Protein AF-A0A7S8EBT9-F1 (afdb_monomer_lite)

Organism: NCBI:txid2710758

Structure (mmCIF, N/CA/C/O backbone):
data_AF-A0A7S8EBT9-F1
#
_entry.id   AF-A0A7S8EBT9-F1
#
loop_
_atom_site.group_PDB
_atom_site.id
_atom_site.type_symbol
_atom_site.label_atom_id
_atom_site.label_alt_id
_atom_site.label_comp_id
_atom_site.label_asym_id
_atom_site.label_entity_id
_atom_site.label_seq_id
_atom_site.pdbx_PDB_ins_code
_atom_site.Cartn_x
_atom_site.Cartn_y
_atom_site.Cartn_z
_atom_site.occupancy
_atom_site.B_iso_or_equiv
_atom_site.auth_seq_id
_atom_site.auth_comp_id
_atom_site.auth_asym_id
_atom_site.auth_atom_id
_atom_site.pdbx_PDB_model_num
ATOM 1 N N . MET A 1 1 ? -44.051 10.724 46.333 1.00 58.03 1 MET A N 1
ATOM 2 C CA . MET A 1 1 ? -43.538 11.338 45.088 1.00 58.03 1 MET A CA 1
ATOM 3 C C . MET A 1 1 ? -42.012 11.442 45.058 1.00 58.03 1 MET A C 1
ATOM 5 O O . MET A 1 1 ? -41.448 11.020 44.064 1.00 58.03 1 MET A O 1
ATOM 9 N N . LEU A 1 2 ? -41.324 11.868 46.130 1.00 55.84 2 LEU A N 1
ATOM 10 C CA . LEU A 1 2 ? -39.845 11.958 46.158 1.00 55.84 2 LEU A CA 1
ATOM 11 C C . LEU A 1 2 ? -39.092 10.638 45.861 1.00 55.84 2 LEU A C 1
ATOM 13 O O . LEU A 1 2 ? -38.163 10.638 45.065 1.00 55.84 2 LEU A O 1
ATOM 17 N N . LYS A 1 3 ? -39.553 9.491 46.385 1.00 56.03 3 LYS A N 1
ATOM 18 C CA . LYS A 1 3 ? -38.926 8.170 46.128 1.00 56.03 3 LYS A CA 1
ATOM 19 C C . LYS A 1 3 ? -39.005 7.679 44.673 1.00 56.03 3 LYS A C 1
ATOM 21 O O . LYS A 1 3 ? -38.308 6.731 44.321 1.00 56.03 3 LYS A O 1
ATOM 26 N N . SER A 1 4 ? -39.877 8.262 43.849 1.00 56.38 4 SER A N 1
ATOM 27 C CA . SER A 1 4 ? -40.031 7.865 42.443 1.00 56.38 4 SER A CA 1
ATOM 28 C C . SER A 1 4 ? -39.042 8.601 41.536 1.00 56.38 4 SER A C 1
ATOM 30 O O . SER A 1 4 ? -38.537 7.998 40.598 1.00 56.38 4 SER A O 1
ATOM 32 N N . MET A 1 5 ? -38.690 9.849 41.870 1.00 56.19 5 MET A N 1
ATOM 33 C CA . MET A 1 5 ? -37.746 10.661 41.089 1.00 56.19 5 MET A CA 1
ATOM 34 C C . MET A 1 5 ? -36.282 10.228 41.297 1.00 56.19 5 MET A C 1
ATOM 36 O O . MET A 1 5 ? -35.514 10.189 40.339 1.00 56.19 5 MET A O 1
ATOM 40 N N . GLU A 1 6 ? -35.900 9.796 42.507 1.00 52.59 6 GLU A N 1
ATOM 41 C CA . GLU A 1 6 ? -34.552 9.250 42.776 1.00 52.59 6 GLU A CA 1
ATOM 42 C C . GLU A 1 6 ? -34.285 7.923 42.040 1.00 52.59 6 GLU A C 1
ATOM 44 O O . GLU A 1 6 ? -33.156 7.640 41.633 1.00 52.59 6 GLU A O 1
ATOM 49 N N . LYS A 1 7 ? -35.324 7.101 41.829 1.00 54.84 7 LYS A N 1
ATOM 50 C CA . LYS A 1 7 ? -35.212 5.815 41.115 1.00 54.84 7 LYS A CA 1
ATOM 51 C C . LYS A 1 7 ? -35.063 5.972 39.599 1.00 54.84 7 LYS A C 1
ATOM 53 O O . LYS A 1 7 ? -34.449 5.115 38.966 1.00 54.84 7 LYS A O 1
ATOM 58 N N . GLU A 1 8 ? -35.610 7.035 39.015 1.00 55.03 8 GLU A N 1
ATOM 59 C CA . GLU A 1 8 ? -35.436 7.340 37.588 1.00 55.03 8 GLU A CA 1
ATOM 60 C C . GLU A 1 8 ? -34.058 7.943 37.300 1.00 55.03 8 GLU A C 1
ATOM 62 O O . GLU A 1 8 ? -33.404 7.529 36.344 1.00 55.03 8 GLU A O 1
ATOM 67 N N . GLN A 1 9 ? -33.556 8.831 38.165 1.00 54.16 9 GLN A N 1
ATOM 68 C CA . GLN A 1 9 ? -32.217 9.416 38.011 1.00 54.16 9 GLN A CA 1
ATOM 69 C C . GLN A 1 9 ? -31.093 8.378 38.167 1.00 54.16 9 GLN A C 1
ATOM 71 O O . GLN A 1 9 ? -30.135 8.382 37.398 1.00 54.16 9 GLN A O 1
ATOM 76 N N . THR A 1 10 ? -31.226 7.435 39.103 1.00 55.78 10 THR A N 1
ATOM 77 C CA . THR A 1 10 ? -30.242 6.350 39.290 1.00 55.78 10 THR A CA 1
ATOM 78 C C . THR A 1 10 ? -30.238 5.336 38.143 1.00 55.78 10 THR A C 1
ATOM 80 O O . THR A 1 10 ? -29.177 4.837 37.772 1.00 55.78 10 THR A O 1
ATOM 83 N N . LYS A 1 11 ? -31.393 5.063 37.520 1.00 57.84 11 LYS A N 1
ATOM 84 C CA . LYS A 1 11 ? -31.471 4.222 36.313 1.00 57.84 11 LYS A CA 1
ATOM 85 C C . LYS A 1 11 ? -30.840 4.882 35.086 1.00 57.84 11 LYS A C 1
ATOM 87 O O . LYS A 1 11 ? -30.150 4.191 34.342 1.00 57.84 11 LYS A O 1
ATOM 92 N N . ASN A 1 12 ? -31.047 6.186 34.891 1.00 60.66 12 ASN A N 1
ATOM 93 C CA . ASN A 1 12 ? -30.449 6.919 33.771 1.00 60.66 12 ASN A CA 1
ATOM 94 C C . ASN A 1 12 ? -28.921 7.008 33.895 1.00 60.66 12 ASN A C 1
ATOM 96 O O . ASN A 1 12 ? -28.220 6.732 32.926 1.00 60.66 12 ASN A O 1
ATOM 100 N N . ASN A 1 13 ? -28.407 7.281 35.100 1.00 62.03 13 ASN A N 1
ATOM 101 C CA . ASN A 1 13 ? -26.964 7.315 35.349 1.00 62.03 13 ASN A CA 1
ATOM 102 C C . ASN A 1 13 ? -26.302 5.941 35.160 1.00 62.03 13 ASN A C 1
ATOM 104 O O . ASN A 1 13 ? -25.213 5.864 34.603 1.00 62.03 13 ASN A O 1
ATOM 108 N N . ASN A 1 14 ? -26.963 4.846 35.557 1.00 65.56 14 ASN A N 1
ATOM 109 C CA . ASN A 1 14 ? -26.443 3.495 35.313 1.00 65.56 14 ASN A CA 1
ATOM 110 C C . ASN A 1 14 ? -26.473 3.105 33.827 1.00 65.56 14 ASN A C 1
ATOM 112 O O . ASN A 1 14 ? -25.5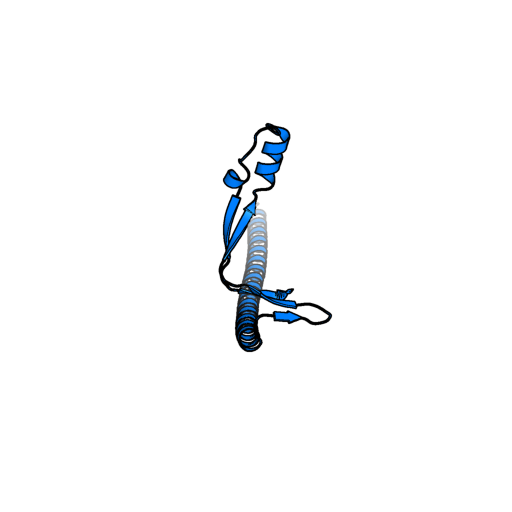75 2.408 33.365 1.00 65.56 14 ASN A O 1
ATOM 116 N N . GLY A 1 15 ? -27.490 3.545 33.078 1.00 65.31 15 GLY A N 1
ATOM 117 C CA . GLY A 1 15 ? -27.570 3.324 31.632 1.00 65.31 15 GLY A CA 1
ATOM 118 C C . GLY A 1 15 ? -26.489 4.083 30.861 1.00 65.31 15 GLY A C 1
ATOM 119 O O . GLY A 1 15 ? -25.855 3.503 29.985 1.00 65.31 15 GLY A O 1
ATOM 120 N N . GLN A 1 16 ? -26.231 5.341 31.232 1.00 69.12 16 GLN A N 1
ATOM 121 C CA . GLN A 1 16 ? -25.143 6.144 30.660 1.00 69.12 16 GLN A CA 1
ATOM 122 C C . GLN A 1 16 ? -23.769 5.573 31.013 1.00 69.12 16 GLN A C 1
ATOM 124 O O . GLN A 1 16 ? -22.941 5.402 30.131 1.00 69.12 16 GLN A O 1
ATOM 129 N N . HIS A 1 17 ? -23.554 5.166 32.265 1.00 75.94 17 HIS A N 1
ATOM 130 C CA . HIS A 1 17 ? -22.291 4.555 32.680 1.00 75.94 17 HIS A CA 1
ATOM 131 C C . HIS A 1 17 ? -21.996 3.236 31.945 1.00 75.94 17 HIS A C 1
ATOM 133 O O . HIS A 1 17 ? -20.844 2.944 31.636 1.00 75.94 17 HIS A O 1
ATOM 139 N N . LEU A 1 18 ? -23.026 2.437 31.640 1.00 79.00 18 LEU A N 1
ATOM 140 C CA . LEU A 1 18 ? -22.868 1.209 30.856 1.00 79.00 18 LEU A CA 1
ATOM 141 C C . LEU A 1 18 ? -22.511 1.513 29.392 1.00 79.00 18 LEU A C 1
ATOM 143 O O . LEU A 1 18 ? -21.661 0.839 28.818 1.00 79.00 18 LEU A O 1
ATOM 147 N N . GLN A 1 19 ? -23.133 2.538 28.803 1.00 83.62 19 GLN A N 1
ATOM 148 C CA . GLN A 1 19 ? -22.815 2.991 27.446 1.00 83.62 19 GLN A CA 1
ATOM 149 C C . GLN A 1 19 ? -21.398 3.561 27.359 1.00 83.62 19 GLN A C 1
ATOM 151 O O . GLN A 1 19 ? -20.676 3.244 26.419 1.00 83.62 19 GLN A O 1
ATOM 156 N N . ASP A 1 20 ? -20.979 4.338 28.355 1.00 89.50 20 ASP A N 1
ATOM 157 C CA . ASP A 1 20 ? -19.628 4.891 28.427 1.00 89.50 20 ASP A CA 1
ATOM 158 C C . ASP A 1 20 ? -18.580 3.779 28.571 1.00 89.50 20 ASP A C 1
ATOM 160 O O . ASP A 1 20 ? -17.549 3.822 27.905 1.00 89.50 20 ASP A O 1
ATOM 164 N N . GLN A 1 21 ? -18.853 2.740 29.370 1.00 89.06 21 GLN A N 1
ATOM 165 C CA . GLN A 1 21 ? -17.975 1.568 29.475 1.00 89.06 21 GLN A CA 1
ATOM 166 C C . GLN A 1 21 ? -17.851 0.816 28.147 1.00 89.06 21 GLN A C 1
ATOM 168 O O . GLN A 1 21 ? -16.737 0.545 27.705 1.00 89.06 21 GLN A O 1
ATOM 173 N N . GLN A 1 22 ? -18.972 0.545 27.475 1.00 91.06 22 GLN A N 1
ATOM 174 C CA . GLN A 1 22 ? -18.962 -0.092 26.154 1.00 91.06 22 GLN A CA 1
ATOM 175 C C . GLN A 1 22 ? -18.215 0.755 25.118 1.00 91.06 22 GLN A C 1
ATOM 177 O O . GLN A 1 22 ? -17.498 0.226 24.271 1.00 91.06 22 GLN A O 1
ATOM 182 N N . LEU A 1 23 ? -18.358 2.080 25.182 1.00 91.06 23 LEU A N 1
ATOM 183 C CA . LEU A 1 23 ? -17.663 2.994 24.286 1.00 91.06 23 LEU A CA 1
ATOM 184 C C . LEU A 1 23 ? -16.153 2.983 24.537 1.00 91.06 23 LEU A C 1
ATOM 186 O O . LEU A 1 23 ? -15.390 2.973 23.574 1.00 91.06 23 LEU A O 1
ATOM 190 N N . VAL A 1 24 ? -15.716 2.943 25.798 1.00 96.00 24 VAL A N 1
ATOM 191 C CA . VAL A 1 24 ? -14.293 2.814 26.151 1.00 96.00 24 VAL A CA 1
ATOM 192 C C . VAL A 1 24 ? -13.715 1.506 25.614 1.00 96.00 24 VAL A C 1
ATOM 194 O O . VAL A 1 24 ? -12.682 1.543 24.949 1.00 96.00 24 VAL A O 1
ATOM 197 N N . GLU A 1 25 ? -14.404 0.381 25.818 1.00 94.25 25 GLU A N 1
ATOM 198 C CA . GLU A 1 25 ? -13.968 -0.931 25.320 1.00 94.25 25 GLU A CA 1
ATOM 199 C C . GLU A 1 25 ? -13.804 -0.932 23.793 1.00 94.25 25 GLU A C 1
ATOM 201 O O . GLU A 1 25 ? -12.743 -1.288 23.282 1.00 94.25 25 GLU A O 1
ATOM 206 N N . LEU A 1 26 ? -14.808 -0.444 23.056 1.00 92.69 26 LEU A N 1
ATOM 207 C CA . LEU A 1 26 ? -14.749 -0.380 21.592 1.00 92.69 26 LEU A CA 1
ATOM 208 C C . LEU A 1 26 ? -13.668 0.586 21.088 1.00 92.69 26 LEU A C 1
ATOM 210 O O . LEU A 1 26 ? -13.013 0.317 20.081 1.00 92.69 26 LEU A O 1
ATOM 214 N N . VAL A 1 27 ? -13.463 1.721 21.762 1.00 95.38 27 VAL A N 1
ATOM 215 C CA . VAL A 1 27 ? -12.397 2.669 21.401 1.00 95.38 27 VAL A CA 1
ATOM 216 C C . VAL A 1 27 ? -11.019 2.044 21.612 1.00 95.38 27 VAL A C 1
ATOM 218 O O . VAL A 1 27 ? -10.137 2.230 20.769 1.00 95.38 27 VAL A O 1
ATOM 221 N N . ASP A 1 28 ? -10.828 1.289 22.691 1.00 96.00 28 ASP A N 1
ATOM 222 C CA . ASP A 1 28 ? -9.569 0.598 22.958 1.00 96.00 28 ASP A CA 1
ATOM 223 C C . ASP A 1 28 ? -9.326 -0.555 21.970 1.00 96.00 28 ASP A C 1
ATOM 225 O O . ASP A 1 28 ? -8.203 -0.711 21.483 1.00 96.00 28 ASP A O 1
ATOM 229 N N . GLU A 1 29 ? -10.369 -1.280 21.555 1.00 93.94 29 GLU A N 1
ATOM 230 C CA . GLU A 1 29 ? -10.274 -2.252 20.457 1.00 93.94 29 GLU A CA 1
ATOM 231 C C . GLU A 1 29 ? -9.852 -1.591 19.137 1.00 93.94 29 GLU A C 1
ATOM 233 O O . GLU A 1 29 ? -8.928 -2.063 18.469 1.00 93.94 29 GLU A O 1
ATOM 238 N N . ILE A 1 30 ? -10.472 -0.463 18.771 1.00 93.25 30 ILE A N 1
ATOM 239 C CA . ILE A 1 30 ? -10.132 0.290 17.554 1.00 93.25 30 ILE A CA 1
ATOM 240 C C . ILE A 1 30 ? -8.671 0.750 17.582 1.00 93.25 30 ILE A C 1
AT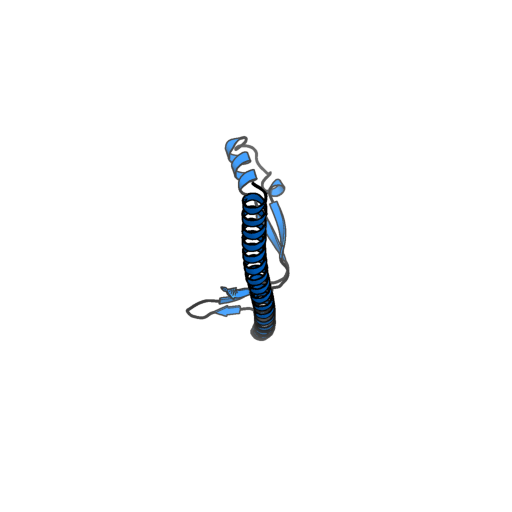OM 242 O O . ILE A 1 30 ? -7.980 0.665 16.562 1.00 93.25 30 ILE A O 1
ATOM 246 N N . ARG A 1 31 ? -8.182 1.223 18.734 1.00 93.62 31 ARG A N 1
ATOM 247 C CA . ARG A 1 31 ? -6.770 1.593 18.914 1.00 93.62 31 ARG A CA 1
ATOM 248 C C . ARG A 1 31 ? -5.858 0.388 18.703 1.00 93.62 31 ARG A C 1
ATOM 250 O O . ARG A 1 31 ? -4.942 0.471 17.891 1.00 93.62 31 ARG A O 1
ATOM 257 N N . GLY A 1 32 ? -6.173 -0.749 19.323 1.00 94.75 32 GLY A N 1
ATOM 258 C CA . GLY A 1 32 ? -5.408 -1.984 19.144 1.00 94.75 32 GLY A CA 1
ATOM 259 C C . GLY A 1 32 ? -5.378 -2.473 17.691 1.00 94.75 32 GLY A C 1
ATOM 260 O O . GLY A 1 32 ? -4.333 -2.899 17.193 1.00 94.75 32 GLY A O 1
ATOM 261 N N . TYR A 1 33 ? -6.496 -2.376 16.966 1.00 93.31 33 TYR A N 1
ATOM 262 C CA . TYR A 1 33 ? -6.531 -2.702 15.539 1.00 93.31 33 TYR A CA 1
ATOM 263 C C . TYR A 1 33 ? -5.698 -1.744 14.698 1.00 93.31 33 TYR A C 1
ATOM 265 O O . TYR A 1 33 ? -5.014 -2.191 13.777 1.00 93.31 33 TYR A O 1
ATOM 273 N N . ARG A 1 34 ? -5.721 -0.448 15.014 1.00 90.44 34 ARG A N 1
ATOM 274 C CA . ARG A 1 34 ? -4.908 0.550 14.319 1.00 90.44 34 ARG A CA 1
ATOM 275 C C . ARG A 1 34 ? -3.419 0.271 14.489 1.00 90.44 34 ARG A C 1
ATOM 277 O O . ARG A 1 34 ? -2.721 0.186 13.483 1.00 90.44 34 ARG A O 1
ATOM 284 N N . ASP A 1 35 ? -2.971 0.023 15.715 1.00 92.81 35 ASP A N 1
ATOM 285 C CA . ASP A 1 35 ? -1.570 -0.299 15.999 1.00 92.81 35 ASP A CA 1
ATOM 286 C C . ASP A 1 35 ? -1.134 -1.566 15.252 1.00 92.81 35 ASP A C 1
ATOM 288 O O . ASP A 1 35 ? -0.051 -1.633 14.670 1.00 92.81 35 ASP A O 1
ATOM 292 N N . ARG A 1 36 ? -2.016 -2.571 15.184 1.00 93.50 36 ARG A N 1
ATOM 293 C CA . ARG A 1 36 ? -1.751 -3.798 14.426 1.00 93.50 36 ARG A CA 1
ATOM 294 C C . ARG A 1 36 ? -1.676 -3.557 12.919 1.00 93.50 36 ARG A C 1
ATOM 296 O O . ARG A 1 36 ? -0.839 -4.170 12.259 1.00 93.50 36 ARG A O 1
ATOM 303 N N . ILE A 1 37 ? -2.540 -2.706 12.370 1.00 90.00 37 ILE A N 1
ATOM 304 C CA . ILE A 1 37 ? -2.498 -2.319 10.955 1.00 90.00 37 ILE A CA 1
ATOM 305 C C . ILE A 1 37 ? -1.192 -1.588 10.653 1.00 90.00 37 ILE A C 1
ATOM 307 O O . ILE A 1 37 ? -0.553 -1.897 9.649 1.00 90.00 37 ILE A O 1
ATOM 311 N N . ASP A 1 38 ? -0.784 -0.657 11.511 1.00 89.44 38 ASP A N 1
ATOM 312 C CA . ASP A 1 38 ? 0.431 0.126 11.307 1.00 89.44 38 ASP A CA 1
ATOM 313 C C . ASP A 1 38 ? 1.685 -0.764 11.392 1.00 89.44 38 ASP A C 1
ATOM 315 O O . ASP A 1 38 ? 2.525 -0.712 10.494 1.00 89.44 38 ASP A O 1
ATOM 319 N N . HIS A 1 39 ? 1.737 -1.709 12.338 1.00 90.81 39 HIS A N 1
ATOM 320 C CA . HIS A 1 39 ? 2.797 -2.727 12.400 1.00 90.81 39 HIS A CA 1
ATOM 321 C C . HIS A 1 39 ? 2.853 -3.627 11.156 1.00 90.81 39 HIS A C 1
ATOM 323 O O . HIS A 1 39 ? 3.921 -3.957 10.641 1.00 90.81 39 HIS A O 1
ATOM 329 N N . LEU A 1 40 ? 1.695 -4.055 10.641 1.00 92.00 40 LEU A N 1
ATOM 330 C CA . LEU A 1 40 ? 1.640 -4.867 9.420 1.00 92.00 40 LEU A CA 1
ATOM 331 C C . LEU A 1 40 ? 2.057 -4.071 8.179 1.00 92.00 40 LEU A C 1
ATOM 333 O O . LEU A 1 40 ? 2.678 -4.634 7.278 1.00 92.00 40 LEU A O 1
ATOM 337 N N . ARG A 1 41 ? 1.739 -2.774 8.130 1.00 84.12 41 ARG A N 1
ATOM 338 C CA . ARG A 1 41 ? 2.187 -1.874 7.060 1.00 84.12 41 ARG A CA 1
ATOM 339 C C . ARG A 1 41 ? 3.697 -1.699 7.073 1.00 84.12 41 ARG A C 1
ATOM 341 O O . ARG A 1 41 ? 4.295 -1.746 6.004 1.00 84.12 41 ARG A O 1
ATOM 348 N N . GLU A 1 42 ? 4.301 -1.545 8.247 1.00 89.81 42 GLU A N 1
ATOM 349 C CA . GLU A 1 42 ? 5.755 -1.448 8.392 1.00 89.81 42 GLU A CA 1
ATOM 350 C C . GLU A 1 42 ? 6.443 -2.706 7.853 1.00 89.81 42 GLU A C 1
ATOM 352 O O . GLU A 1 42 ? 7.250 -2.617 6.932 1.00 89.81 42 GLU A O 1
ATOM 357 N N . LYS A 1 43 ? 6.000 -3.891 8.285 1.00 91.88 43 LYS A N 1
ATOM 358 C CA . LYS A 1 43 ? 6.508 -5.169 7.759 1.00 91.88 43 LYS A CA 1
ATOM 359 C C . LYS A 1 43 ? 6.327 -5.331 6.251 1.00 91.88 43 LYS A C 1
ATOM 361 O O . LYS A 1 43 ? 7.183 -5.897 5.575 1.00 91.88 43 LYS A O 1
ATOM 366 N N . MET A 1 44 ? 5.196 -4.876 5.712 1.00 84.81 44 MET A N 1
ATOM 367 C CA . MET A 1 44 ? 4.950 -4.913 4.270 1.00 84.81 44 MET A CA 1
ATOM 368 C C . MET A 1 44 ? 5.923 -3.997 3.517 1.00 84.81 44 MET A C 1
ATOM 370 O O . MET A 1 44 ? 6.378 -4.365 2.436 1.00 84.81 44 MET A O 1
ATOM 374 N N . ASN A 1 45 ? 6.239 -2.824 4.068 1.00 81.75 45 ASN A N 1
ATOM 375 C CA . ASN A 1 45 ? 7.213 -1.910 3.479 1.00 81.75 45 ASN A CA 1
ATOM 376 C C . ASN A 1 45 ? 8.623 -2.506 3.526 1.00 81.75 45 ASN A C 1
ATOM 378 O O . ASN A 1 45 ? 9.266 -2.571 2.487 1.00 81.75 45 ASN A O 1
ATOM 382 N N . GLU A 1 46 ? 9.048 -3.067 4.660 1.00 88.69 46 GLU A N 1
ATOM 383 C CA . GLU A 1 46 ? 10.337 -3.769 4.764 1.00 88.69 46 GLU A CA 1
ATOM 384 C C . GLU A 1 46 ? 10.467 -4.890 3.720 1.00 88.69 46 GLU A C 1
ATOM 386 O O . GLU A 1 46 ? 11.497 -5.033 3.062 1.00 88.69 46 GLU A O 1
ATOM 391 N N . ALA A 1 47 ? 9.405 -5.680 3.527 1.00 86.75 47 ALA A N 1
ATOM 392 C CA . ALA A 1 47 ? 9.383 -6.727 2.511 1.00 86.75 47 ALA A CA 1
ATOM 393 C C . ALA A 1 47 ? 9.461 -6.154 1.086 1.00 86.75 47 ALA A C 1
ATOM 395 O O . ALA A 1 47 ? 10.116 -6.739 0.224 1.00 86.75 47 ALA A O 1
ATOM 396 N N . ARG A 1 48 ? 8.819 -5.010 0.821 1.00 85.25 48 ARG A N 1
ATOM 397 C CA . ARG A 1 48 ? 8.917 -4.325 -0.476 1.00 85.25 48 ARG A CA 1
ATOM 398 C C . ARG A 1 48 ? 10.326 -3.824 -0.747 1.00 85.25 48 ARG A C 1
ATOM 400 O O . ARG A 1 48 ? 10.807 -4.063 -1.848 1.00 85.25 48 ARG A O 1
ATOM 407 N N . ASP A 1 49 ? 10.985 -3.224 0.236 1.00 85.12 49 ASP A N 1
ATOM 408 C CA . ASP A 1 49 ? 12.357 -2.723 0.102 1.00 85.12 49 ASP A CA 1
ATOM 409 C C . ASP A 1 49 ? 13.339 -3.874 -0.182 1.00 85.12 49 ASP A C 1
ATOM 411 O O . ASP A 1 49 ? 14.241 -3.773 -1.021 1.00 85.12 49 ASP A O 1
ATOM 415 N N . GLN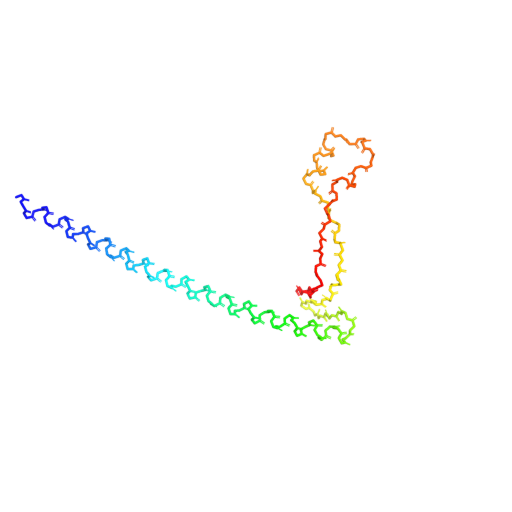 A 1 50 ? 13.128 -5.027 0.461 1.00 87.94 50 GLN A N 1
ATOM 416 C CA . GLN A 1 50 ? 13.888 -6.245 0.170 1.00 87.94 50 GLN A CA 1
ATOM 417 C C . GLN A 1 50 ? 13.641 -6.749 -1.256 1.00 87.94 50 GLN A C 1
ATOM 419 O O . GLN A 1 50 ? 14.594 -7.061 -1.971 1.00 87.94 50 GLN A O 1
ATOM 424 N N . VAL A 1 51 ? 12.380 -6.809 -1.699 1.00 86.56 51 VAL A N 1
ATOM 425 C CA . VAL A 1 51 ? 12.050 -7.201 -3.079 1.00 86.56 51 VAL A CA 1
ATOM 426 C C . VAL A 1 51 ? 12.647 -6.214 -4.080 1.00 86.56 51 VAL A C 1
ATOM 428 O O . VAL A 1 51 ? 13.155 -6.643 -5.112 1.00 86.56 51 VAL A O 1
ATOM 431 N N . GLU A 1 52 ? 12.635 -4.917 -3.781 1.00 84.19 52 GLU A N 1
ATOM 432 C CA . GLU A 1 52 ? 13.246 -3.888 -4.620 1.00 84.19 52 GLU A CA 1
ATOM 433 C C . GLU A 1 52 ? 14.734 -4.165 -4.810 1.00 84.19 52 GLU A C 1
ATOM 435 O O . GLU A 1 52 ? 15.195 -4.298 -5.944 1.00 84.19 52 GLU A O 1
ATOM 440 N N . THR A 1 53 ? 15.452 -4.369 -3.705 1.00 84.94 53 THR A N 1
ATOM 441 C CA . THR A 1 53 ? 16.886 -4.681 -3.698 1.00 84.94 53 THR A CA 1
ATOM 442 C C . THR A 1 53 ? 17.185 -5.919 -4.550 1.00 84.94 53 THR A C 1
ATOM 444 O O . THR A 1 53 ? 18.034 -5.880 -5.441 1.00 84.94 53 THR A O 1
ATOM 447 N N . LEU A 1 54 ? 16.419 -6.998 -4.359 1.00 87.69 54 LEU A N 1
ATOM 448 C CA . LEU A 1 54 ? 16.589 -8.242 -5.115 1.00 87.69 54 LEU A CA 1
ATOM 449 C C . LEU A 1 54 ? 16.270 -8.080 -6.606 1.00 87.69 54 LEU A C 1
ATOM 451 O O . LEU A 1 54 ? 16.929 -8.679 -7.459 1.00 87.69 54 LEU A O 1
ATOM 455 N N . LEU A 1 55 ? 15.259 -7.284 -6.955 1.00 86.25 55 LEU A N 1
ATOM 456 C CA . LEU A 1 55 ? 14.932 -7.017 -8.352 1.00 86.25 55 LEU A CA 1
ATOM 457 C C . LEU A 1 55 ? 15.979 -6.128 -9.027 1.00 86.25 55 LEU A C 1
ATOM 459 O O . LEU A 1 55 ? 16.218 -6.318 -10.223 1.00 86.25 55 LEU A O 1
ATOM 463 N N . ILE A 1 56 ? 16.609 -5.201 -8.296 1.00 80.94 56 ILE A N 1
ATOM 464 C CA . ILE A 1 56 ? 17.705 -4.367 -8.811 1.00 80.94 56 ILE A CA 1
ATOM 465 C C . ILE A 1 56 ? 18.880 -5.274 -9.186 1.00 80.94 56 ILE A C 1
ATOM 467 O O . ILE A 1 56 ? 19.383 -5.188 -10.305 1.00 80.94 56 ILE A O 1
ATO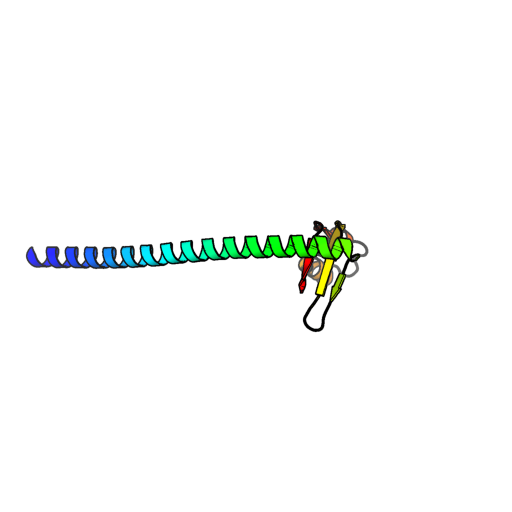M 471 N N . GLU A 1 57 ? 19.256 -6.200 -8.300 1.00 83.62 57 GLU A N 1
ATOM 472 C CA . GLU A 1 57 ? 20.329 -7.172 -8.546 1.00 83.62 57 GLU A CA 1
ATOM 473 C C . GLU A 1 57 ? 20.005 -8.132 -9.699 1.00 83.62 57 GLU A C 1
ATOM 475 O O . GLU A 1 57 ? 20.875 -8.471 -10.503 1.00 83.62 57 GLU A O 1
ATOM 480 N N . ARG A 1 58 ? 18.742 -8.559 -9.815 1.00 81.50 58 ARG A N 1
ATOM 481 C CA . ARG A 1 58 ? 18.300 -9.503 -10.851 1.00 81.50 58 ARG A CA 1
ATOM 482 C C . ARG A 1 58 ? 18.131 -8.868 -12.236 1.00 81.50 58 ARG A C 1
ATOM 484 O O . ARG A 1 58 ? 18.172 -9.584 -13.236 1.00 81.50 58 ARG A O 1
ATOM 491 N N . GLY A 1 59 ? 17.905 -7.557 -12.311 1.00 78.88 59 GLY A N 1
ATOM 492 C CA . GLY A 1 59 ? 17.684 -6.838 -13.570 1.00 78.88 59 GLY A CA 1
ATOM 493 C C . GLY A 1 59 ? 16.216 -6.572 -13.926 1.00 78.88 59 GLY A C 1
ATOM 494 O O . GLY A 1 59 ? 15.874 -6.542 -15.107 1.00 78.88 59 GLY A O 1
ATOM 495 N N . GLY A 1 60 ? 15.333 -6.367 -12.940 1.00 76.19 60 GLY A N 1
ATOM 496 C CA . GLY A 1 60 ? 14.079 -5.628 -13.167 1.00 76.19 60 GLY A CA 1
ATOM 497 C C . GLY A 1 60 ? 12.762 -6.357 -12.908 1.00 76.19 60 GLY A C 1
ATOM 498 O O . GLY A 1 60 ? 11.762 -5.694 -12.6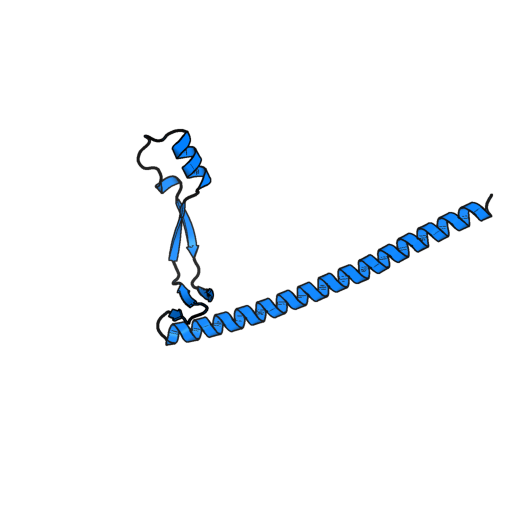34 1.00 76.19 60 GLY A O 1
ATOM 499 N N . SER A 1 61 ? 12.702 -7.691 -12.994 1.00 84.62 61 SER A N 1
ATOM 500 C CA . SER A 1 61 ? 11.423 -8.410 -12.841 1.00 84.62 61 SER A CA 1
ATOM 501 C C . SER A 1 61 ? 11.538 -9.839 -12.298 1.00 84.62 61 SER A C 1
ATOM 503 O O . SER A 1 61 ? 12.546 -10.528 -12.466 1.00 84.62 61 SER A O 1
ATOM 505 N N . TRP A 1 62 ? 10.467 -10.287 -11.644 1.00 88.38 62 TRP A N 1
ATOM 506 C CA . TRP A 1 62 ? 10.238 -11.641 -11.150 1.00 88.38 62 TRP A CA 1
ATOM 507 C C . TRP A 1 62 ? 8.778 -12.041 -11.420 1.00 88.38 62 TRP A C 1
ATOM 509 O O . TRP A 1 62 ? 7.886 -11.197 -11.386 1.00 88.38 62 TRP A O 1
ATOM 519 N N . LYS A 1 63 ? 8.535 -13.319 -11.719 1.00 88.94 63 LYS A N 1
ATOM 520 C CA . LYS A 1 63 ? 7.195 -13.895 -11.889 1.00 88.94 63 LYS A CA 1
ATOM 521 C C . LYS A 1 63 ? 7.198 -15.375 -11.521 1.00 88.94 63 LYS A C 1
ATOM 523 O O . LYS A 1 63 ? 8.217 -16.038 -11.745 1.00 88.94 63 LYS A O 1
ATOM 528 N N . ASP A 1 64 ? 6.065 -15.864 -11.047 1.00 88.69 64 ASP A N 1
ATOM 529 C CA . ASP A 1 64 ? 5.753 -17.279 -10.854 1.00 88.69 64 ASP A CA 1
ATOM 530 C C . ASP A 1 64 ? 4.338 -17.592 -11.387 1.00 88.69 64 ASP A C 1
ATOM 532 O O . ASP A 1 64 ? 3.812 -16.846 -12.220 1.00 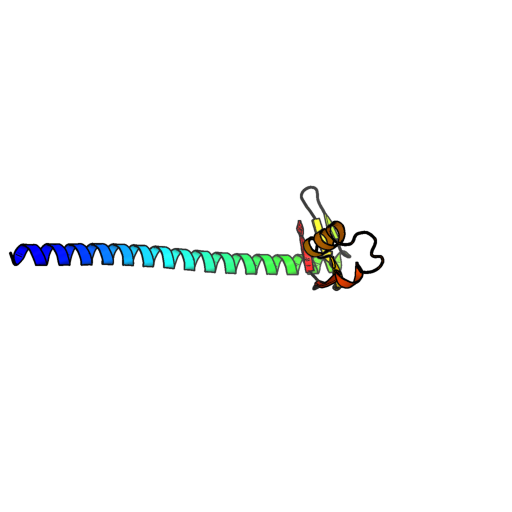88.69 64 ASP A O 1
ATOM 536 N N . ASP A 1 65 ? 3.755 -18.719 -10.971 1.00 85.69 65 ASP A N 1
ATOM 537 C CA . ASP A 1 65 ? 2.421 -19.147 -11.407 1.00 85.69 65 ASP A CA 1
ATOM 538 C C . ASP A 1 65 ? 1.280 -18.378 -10.705 1.00 85.69 65 ASP A C 1
ATOM 540 O O . ASP A 1 65 ? 0.150 -18.381 -11.198 1.00 85.69 65 ASP A O 1
ATOM 544 N N . GLU A 1 66 ? 1.557 -17.692 -9.588 1.00 85.69 66 GLU A N 1
ATOM 545 C CA . GLU A 1 66 ? 0.561 -16.973 -8.780 1.00 85.69 66 GLU A CA 1
ATOM 546 C C . GLU A 1 66 ? 0.599 -15.451 -9.001 1.00 85.69 66 GLU A C 1
ATOM 548 O O . GLU A 1 66 ? -0.437 -14.789 -8.895 1.00 85.69 66 GLU A O 1
ATOM 553 N N . GLY A 1 67 ? 1.752 -14.884 -9.368 1.00 87.31 67 GLY A N 1
ATOM 554 C CA . GLY A 1 67 ? 1.924 -13.439 -9.429 1.00 87.31 67 GLY A CA 1
ATOM 555 C C . GLY A 1 67 ? 3.210 -12.949 -10.091 1.00 87.31 67 GLY A C 1
ATOM 556 O O . GLY A 1 67 ? 3.929 -13.657 -10.803 1.00 87.31 67 GLY A O 1
ATOM 557 N N . TYR A 1 68 ? 3.474 -11.655 -9.907 1.00 87.25 68 TYR A N 1
ATOM 558 C CA . TYR A 1 68 ? 4.682 -11.013 -10.424 1.00 87.25 68 TYR A CA 1
ATOM 559 C C . TYR A 1 68 ? 5.138 -9.844 -9.553 1.00 87.25 68 TYR A C 1
ATOM 561 O O . TYR A 1 68 ? 4.337 -9.193 -8.885 1.00 87.25 68 TYR A O 1
ATOM 569 N N . ALA A 1 69 ? 6.429 -9.524 -9.644 1.00 85.56 69 ALA A N 1
ATOM 570 C CA . ALA A 1 69 ? 7.042 -8.330 -9.080 1.00 85.56 69 ALA A CA 1
ATOM 571 C C . ALA A 1 69 ? 7.901 -7.634 -10.147 1.00 85.56 69 ALA A C 1
ATOM 573 O O . ALA A 1 69 ? 8.735 -8.267 -10.794 1.00 85.56 69 ALA A O 1
ATOM 574 N N . VAL A 1 70 ? 7.687 -6.337 -10.370 1.00 84.69 70 VAL A N 1
ATOM 575 C CA . VAL A 1 70 ? 8.414 -5.557 -11.387 1.00 84.69 70 VAL A CA 1
ATOM 576 C C . VAL A 1 70 ? 8.885 -4.238 -10.790 1.00 84.69 70 VAL A C 1
ATOM 578 O O . VAL A 1 70 ? 8.101 -3.546 -10.134 1.00 84.69 70 VAL A O 1
ATOM 581 N N . LEU A 1 71 ? 10.144 -3.884 -11.056 1.00 81.62 71 LEU A N 1
ATOM 582 C CA . LEU A 1 71 ? 10.662 -2.542 -10.819 1.00 81.62 71 LEU A CA 1
ATOM 583 C C . LEU A 1 71 ? 10.032 -1.584 -11.816 1.00 81.62 71 LEU A C 1
ATOM 585 O O . LEU A 1 71 ? 10.243 -1.685 -13.026 1.00 81.62 71 LEU A O 1
ATOM 589 N N . VAL A 1 72 ? 9.250 -0.647 -11.302 1.00 75.44 72 VAL A N 1
ATOM 590 C CA . VAL A 1 72 ? 8.749 0.468 -12.091 1.00 75.44 72 VAL A CA 1
ATOM 591 C C . VAL A 1 72 ? 9.756 1.592 -11.936 1.00 75.44 72 VAL A C 1
ATOM 593 O O . VAL A 1 72 ? 9.946 2.105 -10.838 1.00 75.44 72 VAL A O 1
ATOM 596 N N . SER A 1 73 ? 10.427 1.950 -13.026 1.00 63.41 73 SER A N 1
ATOM 597 C CA . SER A 1 73 ? 11.304 3.117 -13.069 1.00 63.41 73 SER A CA 1
ATOM 598 C C . SER A 1 73 ? 10.508 4.400 -12.832 1.00 63.41 73 SER A C 1
ATOM 600 O O . SER A 1 73 ? 9.366 4.514 -13.288 1.00 63.41 73 SER A O 1
ATOM 602 N N . GLU A 1 74 ? 11.134 5.373 -12.169 1.00 62.78 74 GLU A N 1
ATOM 603 C CA . GLU A 1 74 ? 10.597 6.729 -12.049 1.00 62.78 74 GLU A CA 1
ATOM 604 C C . GLU A 1 74 ? 10.214 7.285 -13.423 1.00 62.78 74 GLU A C 1
ATOM 606 O O . GLU A 1 74 ? 10.970 7.175 -14.393 1.00 62.78 74 GLU A O 1
ATOM 611 N N . GLY A 1 75 ? 9.021 7.867 -13.525 1.00 63.59 75 GLY A N 1
ATOM 612 C CA . GLY A 1 75 ? 8.534 8.378 -14.799 1.00 63.59 75 GLY A CA 1
ATOM 613 C C . GLY A 1 75 ? 7.233 9.160 -14.700 1.00 63.59 75 GLY A C 1
ATOM 614 O O . GLY A 1 75 ? 6.577 9.222 -13.662 1.00 63.59 75 GLY A O 1
ATOM 615 N N . GLU A 1 76 ? 6.845 9.766 -15.817 1.00 60.41 76 GLU A N 1
ATOM 616 C CA . GLU A 1 76 ? 5.551 10.427 -15.950 1.00 60.41 76 GLU A CA 1
ATOM 617 C C . GLU A 1 76 ? 4.530 9.423 -16.496 1.00 60.41 76 GLU A C 1
ATOM 619 O O . GLU A 1 76 ? 4.613 8.998 -17.651 1.00 60.41 76 GLU A O 1
ATOM 624 N N . CYS A 1 77 ? 3.530 9.060 -15.693 1.00 66.00 77 CYS A N 1
ATOM 625 C CA . CYS A 1 77 ? 2.350 8.391 -16.224 1.00 66.00 77 CYS A CA 1
ATOM 626 C C . CYS A 1 77 ? 1.425 9.458 -16.808 1.00 66.00 77 CYS A C 1
ATOM 628 O O . CYS A 1 77 ? 0.993 10.378 -16.114 1.00 66.00 77 CYS A O 1
ATOM 630 N N . THR A 1 78 ? 1.134 9.350 -18.103 1.00 70.06 78 THR A N 1
ATOM 631 C CA . THR A 1 78 ? 0.088 10.154 -18.735 1.00 70.06 78 THR A CA 1
ATOM 632 C C . THR A 1 78 ? -1.202 9.351 -18.704 1.00 70.06 78 THR A C 1
ATOM 634 O O . THR A 1 78 ? -1.361 8.405 -19.474 1.00 70.06 78 THR A O 1
ATOM 637 N N . SER A 1 79 ? -2.119 9.723 -17.820 1.00 77.62 79 SER A N 1
ATOM 638 C CA . SER A 1 79 ? -3.498 9.244 -17.853 1.00 77.62 79 SER A CA 1
ATOM 639 C C . SER A 1 79 ? -4.393 10.282 -18.523 1.00 77.62 79 SER A C 1
ATOM 641 O O . SER A 1 79 ? -4.012 11.442 -18.694 1.00 77.62 79 SER A O 1
ATOM 643 N N . TYR A 1 80 ? -5.579 9.859 -18.940 1.00 78.81 80 TYR A N 1
ATOM 644 C CA . TYR A 1 80 ? -6.604 10.767 -19.435 1.00 78.81 80 TYR A CA 1
ATOM 645 C C . TYR A 1 80 ? -7.765 10.790 -18.453 1.00 78.81 80 TYR A C 1
ATOM 647 O O . TYR A 1 80 ? -8.104 9.764 -17.860 1.00 78.81 80 TYR A O 1
ATOM 655 N N . ASP A 1 81 ? -8.362 11.961 -18.275 1.00 79.69 81 ASP A N 1
ATOM 656 C CA . ASP A 1 81 ? -9.593 12.094 -17.507 1.00 79.69 81 ASP A CA 1
ATOM 657 C C . ASP A 1 81 ? -10.761 11.490 -18.300 1.00 79.69 81 ASP A C 1
ATOM 659 O O . ASP A 1 81 ? -11.186 12.047 -19.311 1.00 79.69 81 ASP A O 1
ATOM 663 N N . ALA A 1 82 ? -11.235 10.322 -17.863 1.00 75.12 82 ALA A N 1
ATOM 664 C CA . ALA A 1 82 ? -12.277 9.571 -18.557 1.00 75.12 82 ALA A CA 1
ATOM 665 C C . ALA A 1 82 ? -13.606 10.341 -18.618 1.00 75.12 82 ALA A C 1
ATOM 667 O O . ALA A 1 82 ? -14.226 10.390 -19.673 1.00 75.12 82 ALA A O 1
ATOM 668 N N . ASN A 1 83 ? -13.995 11.014 -17.531 1.00 78.50 83 ASN A N 1
ATOM 669 C CA . ASN A 1 83 ? -15.259 11.754 -17.478 1.00 78.50 83 ASN A CA 1
ATOM 670 C C . ASN A 1 83 ? -15.233 12.953 -18.430 1.00 78.50 83 ASN A C 1
ATOM 672 O O . ASN A 1 83 ? -16.190 13.220 -19.149 1.00 78.50 83 ASN A O 1
ATOM 676 N N . ALA A 1 84 ? -14.107 13.662 -18.454 1.00 73.94 84 ALA A N 1
ATOM 677 C CA . ALA A 1 84 ? -13.945 14.832 -19.301 1.00 73.94 84 ALA A CA 1
ATOM 678 C C . ALA A 1 84 ? -13.811 14.461 -20.796 1.00 73.94 84 ALA A C 1
ATOM 680 O O . ALA A 1 84 ? -14.235 15.223 -21.666 1.00 73.94 84 ALA A O 1
ATOM 681 N N . LEU A 1 85 ? -13.267 13.274 -21.101 1.00 75.50 85 LEU A N 1
ATOM 682 C CA . LEU A 1 85 ? -13.293 12.691 -22.446 1.00 75.50 85 LEU A CA 1
ATOM 683 C C . LEU A 1 85 ? -14.706 12.283 -22.873 1.00 75.50 85 LEU A C 1
ATOM 685 O O . LEU A 1 85 ? -15.084 12.559 -24.010 1.00 75.50 85 LEU A O 1
ATOM 689 N N . ASP A 1 86 ? -15.483 11.665 -21.985 1.00 76.88 86 ASP A N 1
ATOM 690 C CA . ASP A 1 86 ? -16.868 11.282 -22.272 1.00 76.88 86 ASP A CA 1
ATOM 691 C C . ASP A 1 86 ? -17.736 12.516 -22.555 1.00 76.88 86 ASP A C 1
ATOM 693 O O . ASP A 1 86 ? -18.481 12.546 -23.536 1.00 76.88 86 ASP A O 1
ATOM 697 N N . GLU A 1 87 ? -17.583 13.584 -21.770 1.00 77.62 87 GLU A N 1
ATOM 698 C CA . GLU A 1 87 ? -18.261 14.857 -22.031 1.00 77.62 87 GLU A CA 1
ATOM 699 C C . GLU A 1 87 ? -17.854 15.482 -23.370 1.00 77.62 87 GLU A C 1
ATOM 701 O O . GLU A 1 87 ? -18.709 16.023 -24.075 1.00 77.62 87 GLU A O 1
ATOM 706 N N . LEU A 1 88 ? -16.576 15.400 -23.754 1.00 75.69 88 LEU A N 1
ATOM 707 C CA . LEU A 1 88 ? -16.115 15.872 -25.061 1.00 75.69 88 LEU A CA 1
ATOM 708 C C . LEU A 1 88 ? -16.755 15.066 -26.199 1.00 75.69 88 LEU A C 1
ATOM 710 O O . LEU A 1 88 ? -17.231 15.651 -27.170 1.00 75.69 88 LEU A O 1
ATOM 714 N N . LEU A 1 89 ? -16.779 13.737 -26.079 1.00 74.00 89 LEU A N 1
ATOM 715 C CA . LEU A 1 89 ? -17.357 12.846 -27.088 1.00 74.00 89 LEU A CA 1
ATOM 716 C C . LEU A 1 89 ? -18.853 13.103 -27.292 1.00 74.00 89 LEU A C 1
ATOM 718 O O . LEU A 1 89 ? -19.338 13.017 -28.420 1.00 74.00 89 LEU A O 1
ATOM 722 N N . LEU A 1 90 ? -19.573 13.426 -26.217 1.00 78.56 90 LEU A N 1
ATOM 723 C CA . LEU A 1 90 ? -21.007 13.704 -26.263 1.00 78.56 90 LEU A CA 1
ATOM 724 C C . LEU A 1 90 ? -21.329 15.102 -26.803 1.00 78.56 90 LEU A C 1
ATOM 726 O O . LEU A 1 90 ? -22.322 15.255 -27.514 1.00 78.56 90 LEU A O 1
ATOM 730 N N . ASN A 1 91 ? -20.518 16.111 -26.474 1.00 77.75 91 ASN A N 1
ATOM 731 C CA . ASN A 1 91 ? -20.867 17.508 -26.740 1.00 77.75 91 ASN A CA 1
ATOM 732 C C . ASN A 1 91 ? -20.162 18.116 -27.958 1.00 77.75 91 ASN A C 1
ATOM 734 O O . ASN A 1 91 ? -20.722 19.023 -28.570 1.00 77.75 91 ASN A O 1
ATOM 738 N N . ASP A 1 92 ? -18.960 17.659 -28.324 1.00 70.88 92 ASP A N 1
ATOM 739 C CA . ASP A 1 92 ? -18.218 18.248 -29.446 1.00 70.88 92 ASP A CA 1
ATOM 740 C C . ASP A 1 92 ? -17.256 17.246 -30.136 1.00 70.88 92 ASP A C 1
ATOM 742 O O . ASP A 1 92 ? -16.030 17.335 -30.017 1.00 70.88 92 ASP A O 1
ATOM 746 N N . PRO A 1 93 ? -17.794 16.252 -30.872 1.00 70.38 93 PRO A N 1
ATOM 747 C CA . PRO A 1 93 ? -17.030 15.103 -31.373 1.00 70.38 93 PRO A CA 1
ATOM 748 C C . PRO A 1 93 ? -16.116 15.399 -32.573 1.00 70.38 93 PRO A C 1
ATOM 750 O O . PRO A 1 93 ? -15.186 14.642 -32.843 1.00 70.38 93 PRO A O 1
ATOM 753 N N . LEU A 1 94 ? -16.366 16.473 -33.331 1.00 73.62 94 LEU A N 1
ATOM 754 C CA . LEU A 1 94 ? -15.576 16.824 -34.531 1.00 73.62 94 LEU A CA 1
ATOM 755 C C . LEU A 1 94 ? -14.318 17.604 -34.211 1.00 73.62 94 LEU A C 1
ATOM 757 O O . LEU A 1 94 ? -13.525 17.983 -35.081 1.00 73.62 94 LEU A O 1
ATOM 761 N N . ARG A 1 95 ? -14.185 17.926 -32.945 1.00 67.56 95 ARG A N 1
ATOM 762 C CA . ARG A 1 95 ? -13.303 18.954 -32.540 1.00 67.56 95 ARG A CA 1
ATOM 763 C C . ARG A 1 95 ? -11.914 18.158 -32.432 1.00 67.56 95 ARG A C 1
ATOM 765 O O . ARG A 1 95 ? -11.723 17.226 -31.650 1.00 67.56 95 ARG A O 1
ATOM 772 N N . TYR A 1 96 ? -10.935 18.465 -33.307 1.00 50.69 96 TYR A N 1
ATOM 773 C CA . TYR A 1 96 ? -9.644 17.741 -33.456 1.00 50.69 96 TYR A CA 1
ATOM 774 C C . TYR A 1 96 ? -8.506 18.398 -32.638 1.00 50.69 96 TYR A C 1
ATOM 776 O O . TYR A 1 96 ? -8.192 19.569 -32.849 1.00 50.69 96 TYR A O 1
ATOM 784 N N . GLY A 1 97 ? -7.840 17.651 -31.741 1.00 62.22 97 GLY A N 1
ATOM 785 C CA . GLY A 1 97 ? -6.563 18.059 -31.116 1.00 62.22 97 GLY A CA 1
ATOM 786 C C . GLY A 1 97 ? -6.491 18.189 -29.582 1.00 62.22 97 GLY A C 1
ATOM 787 O O . GLY A 1 97 ? -5.376 18.313 -29.071 1.00 62.22 97 GLY A O 1
ATOM 788 N N . TRP A 1 98 ? -7.595 18.098 -28.824 1.00 67.19 98 TRP A N 1
ATOM 789 C CA . TRP A 1 98 ? -7.577 18.363 -27.361 1.00 67.19 98 TRP A CA 1
ATOM 790 C C . TRP A 1 98 ? -7.375 17.178 -26.455 1.00 67.19 98 TRP A C 1
ATOM 792 O O . TRP A 1 98 ? -7.401 17.366 -25.246 1.00 67.19 98 TRP A O 1
ATOM 802 N N . LEU A 1 99 ? -7.078 15.979 -26.965 1.00 66.69 99 LEU A N 1
ATOM 803 C CA . LEU A 1 99 ? -6.652 14.905 -26.060 1.00 66.69 99 LEU A CA 1
ATOM 804 C C . LEU A 1 99 ? -5.521 15.381 -25.135 1.00 66.69 99 LEU A C 1
ATOM 806 O O . LEU A 1 99 ? -5.454 14.944 -23.996 1.00 66.69 99 LEU A O 1
ATOM 810 N N . LYS A 1 100 ? -4.675 16.313 -25.598 1.00 67.00 100 LYS A N 1
ATOM 811 C CA . LYS A 1 100 ? -3.638 16.960 -24.785 1.00 67.00 100 LYS A CA 1
ATOM 812 C C . LYS A 1 100 ? -4.178 17.709 -23.561 1.00 67.00 100 LYS A C 1
ATOM 814 O O . LYS A 1 100 ? -3.529 17.633 -22.526 1.00 67.00 100 LYS A O 1
ATOM 819 N N . ASP A 1 101 ? -5.327 18.368 -23.665 1.00 72.94 101 ASP A N 1
ATOM 820 C CA . ASP A 1 101 ? -5.913 19.180 -22.589 1.00 72.94 101 ASP A CA 1
ATOM 821 C C . ASP A 1 101 ? -6.530 18.304 -21.487 1.00 72.94 101 ASP A C 1
ATOM 823 O O . ASP A 1 101 ? -6.628 18.719 -20.337 1.00 72.94 101 ASP A O 1
ATOM 827 N N . TYR A 1 102 ? -6.863 17.055 -21.821 1.00 73.56 102 TYR A N 1
ATOM 828 C CA . TYR A 1 102 ? -7.376 16.052 -20.883 1.00 73.56 102 TYR A CA 1
ATOM 829 C C . TYR A 1 102 ? -6.285 15.119 -20.337 1.00 73.56 102 TYR A C 1
ATOM 831 O O . TYR A 1 102 ? -6.591 14.183 -19.592 1.00 73.56 102 TYR A O 1
ATOM 839 N N . ARG A 1 103 ? -5.009 15.347 -20.692 1.00 75.50 103 ARG A N 1
ATOM 840 C CA . ARG A 1 103 ? -3.880 14.587 -20.139 1.00 75.50 103 ARG A CA 1
ATOM 841 C C . ARG A 1 103 ? -3.619 15.016 -18.709 1.00 75.50 103 ARG A C 1
ATOM 843 O O . ARG A 1 103 ? -3.257 16.158 -18.442 1.00 75.50 103 ARG A O 1
ATOM 850 N N . ARG A 1 104 ? -3.674 14.054 -17.802 1.00 75.38 104 ARG A N 1
ATOM 851 C CA . ARG A 1 104 ? -3.138 14.187 -16.457 1.00 75.38 104 ARG A CA 1
ATOM 852 C C . ARG A 1 104 ? -1.779 13.515 -16.423 1.00 75.38 104 ARG A C 1
ATOM 854 O O . ARG A 1 104 ? -1.651 12.319 -16.669 1.00 75.38 104 ARG A O 1
ATOM 861 N N . LYS A 1 105 ? -0.755 14.308 -16.134 1.00 73.69 105 LYS A N 1
ATOM 862 C CA . LYS A 1 105 ? 0.564 13.785 -15.806 1.00 73.69 105 LYS A CA 1
ATOM 863 C C . LYS A 1 105 ? 0.602 13.515 -14.311 1.00 73.69 105 LYS A C 1
ATOM 865 O O . LYS A 1 105 ? 0.426 14.442 -13.524 1.00 73.69 105 LYS A O 1
ATOM 870 N N . SER A 1 106 ? 0.823 12.268 -13.926 1.00 70.81 106 SER A N 1
ATOM 871 C CA . SER A 1 106 ? 1.193 11.922 -12.559 1.00 70.81 106 SER A CA 1
ATOM 872 C C . SER A 1 106 ? 2.646 11.476 -12.529 1.00 70.81 106 SER A C 1
ATOM 874 O O . SER A 1 106 ? 3.108 10.724 -13.389 1.00 70.81 106 SER A O 1
ATOM 876 N N . VAL A 1 107 ? 3.374 11.968 -11.531 1.00 60.91 107 VAL A N 1
ATOM 877 C CA . VAL A 1 107 ? 4.715 11.475 -11.235 1.00 60.91 107 VAL A CA 1
ATOM 878 C C . VAL A 1 107 ? 4.543 10.108 -10.589 1.00 60.91 107 VAL A C 1
ATOM 880 O O . VAL A 1 107 ? 3.877 9.983 -9.561 1.00 60.91 107 VAL A O 1
ATOM 883 N N . VAL A 1 108 ? 5.094 9.079 -11.221 1.00 62.97 108 VAL A N 1
ATOM 884 C CA . VAL A 1 108 ? 5.205 7.751 -10.630 1.00 62.97 108 VAL A CA 1
ATOM 885 C C . VAL A 1 108 ? 6.582 7.682 -9.998 1.00 62.97 108 VAL A C 1
ATOM 887 O O . VAL A 1 108 ? 7.591 7.690 -10.704 1.00 62.97 108 VAL A O 1
ATOM 890 N N . SER A 1 109 ? 6.615 7.665 -8.667 1.00 54.38 109 SER A N 1
ATOM 891 C CA . SER A 1 109 ? 7.826 7.345 -7.920 1.00 54.38 109 SER A CA 1
ATOM 892 C C . SER A 1 109 ? 8.238 5.907 -8.224 1.00 54.38 109 SER A C 1
ATOM 894 O O . SER A 1 109 ? 7.377 5.021 -8.330 1.00 54.38 109 SER A O 1
ATOM 896 N N . GLY A 1 110 ? 9.546 5.685 -8.347 1.00 60.50 110 GLY A N 1
ATOM 897 C CA . GLY A 1 110 ? 10.115 4.360 -8.525 1.00 60.50 110 GLY A CA 1
ATOM 898 C C . GLY A 1 110 ? 9.593 3.458 -7.419 1.00 60.50 110 GLY A C 1
ATOM 899 O O . GLY A 1 110 ? 9.582 3.847 -6.253 1.00 60.50 110 GLY A O 1
ATOM 900 N N . SER A 1 111 ? 9.001 2.331 -7.791 1.00 70.94 111 SER A N 1
ATOM 901 C CA . SER A 1 111 ? 8.403 1.432 -6.809 1.00 70.94 111 SER A CA 1
ATOM 902 C C . SER A 1 111 ? 8.269 0.024 -7.357 1.00 70.94 111 SER A C 1
ATOM 904 O O . SER A 1 111 ? 8.166 -0.208 -8.566 1.00 70.94 111 SER A O 1
ATOM 906 N N . VAL A 1 112 ? 8.248 -0.937 -6.441 1.00 75.88 112 VAL A N 1
ATOM 907 C CA . VAL A 1 112 ? 7.956 -2.328 -6.765 1.00 75.88 112 VAL A CA 1
ATOM 908 C C . VAL A 1 112 ? 6.451 -2.498 -6.923 1.00 75.88 112 VAL A C 1
ATOM 910 O O . VAL A 1 112 ? 5.678 -2.310 -5.980 1.00 75.88 112 VAL A O 1
ATOM 913 N N . LYS A 1 113 ? 6.024 -2.921 -8.114 1.00 79.81 113 LYS A N 1
ATOM 914 C CA . LYS A 1 113 ? 4.650 -3.364 -8.346 1.00 79.81 113 LYS A CA 1
ATOM 915 C C . LYS A 1 113 ? 4.569 -4.873 -8.148 1.00 79.81 113 LYS A C 1
ATOM 917 O O . LYS A 1 113 ? 5.128 -5.612 -8.954 1.00 79.81 113 LYS A O 1
ATOM 922 N N . VAL A 1 114 ? 3.848 -5.298 -7.112 1.00 76.12 114 VAL A N 1
ATOM 923 C CA . VAL A 1 114 ? 3.532 -6.707 -6.827 1.00 76.12 114 VAL A CA 1
ATOM 924 C C . VAL A 1 114 ? 2.061 -6.963 -7.159 1.00 76.12 114 VAL A C 1
ATOM 926 O O . VAL A 1 114 ? 1.214 -6.134 -6.812 1.00 76.12 114 VAL A O 1
ATOM 929 N N . LYS A 1 115 ? 1.766 -8.063 -7.856 1.00 75.75 115 LYS A N 1
ATOM 930 C CA . LYS A 1 115 ? 0.407 -8.579 -8.061 1.00 75.75 115 LYS A CA 1
ATOM 931 C C . LYS A 1 115 ? 0.269 -9.927 -7.380 1.00 75.75 115 LYS A C 1
ATOM 933 O O . LYS A 1 115 ? 1.196 -10.738 -7.587 1.00 75.75 115 LYS A O 1
#

Foldseek 3Di:
DVVVVVVVVVVVVVVVVVVVVVVVVVVVVVVVVVVVVVVVVVVVVVVFVVVVVVCVVVPFWDDDPPWIKGWDDWDWDWDFDPVVVVVCCVPPVVPPDCSVVRTDTDTDDTGIDID

pLDDT: mean 77.21, std 12.28, range [50.69, 96.0]

Radius of gyration: 28.61 Å; chains: 1; bounding box: 64×38×81 Å

Sequence (115 aa):
MLKSMEKEQTKNNNGQHLQDQQLVELVDEIRGYRDRIDHLREKMNEARDQVETLLIERGGSWKDDEGYAVLVSEGECTSYDANALDELLLNDPLRYGWLKDYRRKSVVSGSVKVK

Secondary structure (DSSP, 8-state):
-HHHHHHHHHHHHHHHHHHHHHHHHHHHHHHHHHHHHHHHHHHHHHHHHHHHHHHHHHTSEEE-SS-EEEEE-SEEEEEE-HHHHHHHHHH-TT--SGGGTTEEEEEE--EEEE-